Protein AF-A0A0F6TBP2-F1 (afdb_monomer_lite)

Foldseek 3Di:
DFAKKKKWAPPWWPLVQLVVLVVVVHDFDDDPQWTDDDFWTKGWDDSPDRTIIIIGRTDDLVCLVSVQSCFQRGNIFIDGPNATADHNPDPPDPRHNHDDSVSVSCVRPPDD

Organism: NCBI:txid161896

Structure (mmCIF, N/CA/C/O backbone):
data_AF-A0A0F6TBP2-F1
#
_entry.id   AF-A0A0F6TBP2-F1
#
loop_
_atom_site.group_PDB
_atom_site.id
_atom_site.type_symbol
_atom_site.label_atom_id
_atom_site.label_alt_id
_atom_site.label_comp_id
_atom_site.label_asym_id
_atom_site.label_entity_id
_atom_site.label_seq_id
_atom_site.pdbx_PDB_ins_code
_atom_site.Cartn_x
_atom_sit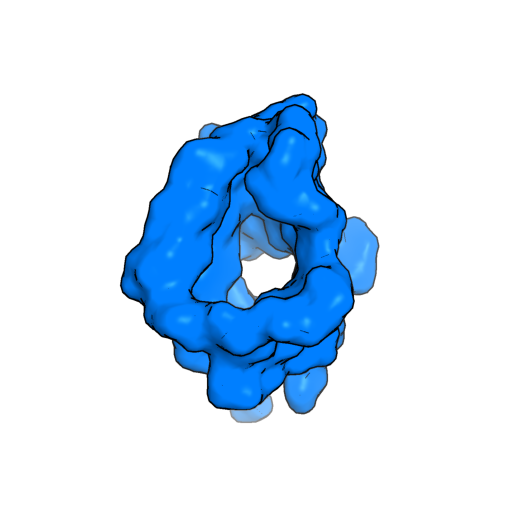e.Cartn_y
_atom_site.Cartn_z
_atom_site.occupancy
_atom_site.B_iso_or_equiv
_atom_site.auth_seq_id
_atom_site.auth_comp_id
_atom_site.auth_asym_id
_atom_site.auth_atom_id
_atom_site.pdbx_PDB_model_num
ATOM 1 N N . MET A 1 1 ? -10.108 5.043 12.846 1.00 69.19 1 MET A N 1
ATOM 2 C CA . MET A 1 1 ? -9.619 4.233 11.714 1.00 69.19 1 MET A CA 1
ATOM 3 C C . MET A 1 1 ? -8.996 5.210 10.738 1.00 69.19 1 MET A C 1
ATOM 5 O O . MET A 1 1 ? -9.615 6.254 10.552 1.00 69.19 1 MET A O 1
ATOM 9 N N . PRO A 1 2 ? -7.784 4.947 10.236 1.00 82.62 2 PRO A N 1
ATOM 10 C CA . PRO A 1 2 ? -7.113 5.843 9.297 1.00 82.62 2 PRO A CA 1
ATOM 11 C C . PRO A 1 2 ? -7.941 6.048 8.030 1.00 82.62 2 PRO A C 1
ATOM 13 O O . PRO A 1 2 ? -8.768 5.202 7.677 1.00 82.62 2 PRO A O 1
ATOM 16 N N . GLU A 1 3 ? -7.699 7.162 7.346 1.00 89.81 3 GLU A N 1
ATOM 17 C CA . GLU A 1 3 ? -8.203 7.371 5.989 1.00 89.81 3 GLU A CA 1
ATOM 18 C C . GLU A 1 3 ? -7.585 6.347 5.019 1.00 89.81 3 GLU A C 1
ATOM 20 O O . GLU A 1 3 ? -6.498 5.820 5.293 1.00 89.81 3 GLU A O 1
ATOM 25 N N . PRO A 1 4 ? -8.232 6.055 3.877 1.00 94.31 4 PRO A N 1
ATOM 26 C CA . PRO A 1 4 ? -7.697 5.106 2.910 1.00 94.31 4 PRO A CA 1
ATOM 27 C C . PRO A 1 4 ? -6.294 5.482 2.422 1.00 94.31 4 PRO A C 1
ATOM 29 O O . PRO A 1 4 ? -6.025 6.642 2.114 1.00 94.31 4 PRO A O 1
ATOM 32 N N . ALA A 1 5 ? -5.418 4.484 2.311 1.00 93.75 5 ALA A N 1
ATOM 33 C CA . ALA A 1 5 ? -4.084 4.646 1.738 1.00 93.75 5 ALA A CA 1
ATOM 34 C C . ALA A 1 5 ? -4.069 4.071 0.319 1.00 93.75 5 ALA A C 1
ATOM 36 O O . ALA A 1 5 ? -4.438 2.912 0.116 1.00 93.75 5 ALA A O 1
ATOM 37 N N . THR A 1 6 ? -3.653 4.867 -0.659 1.00 94.25 6 THR A N 1
ATOM 38 C CA . THR A 1 6 ? -3.594 4.462 -2.065 1.00 94.25 6 THR A CA 1
ATOM 39 C C . THR A 1 6 ? -2.154 4.223 -2.493 1.00 94.25 6 THR A C 1
ATOM 41 O O . THR A 1 6 ? -1.239 4.936 -2.099 1.00 94.25 6 THR A O 1
ATOM 44 N N . PHE A 1 7 ? -1.965 3.188 -3.296 1.00 92.75 7 PHE A N 1
ATOM 45 C CA . PHE A 1 7 ? -0.705 2.754 -3.858 1.00 92.75 7 PHE A CA 1
ATOM 46 C C . PHE A 1 7 ? -0.766 2.937 -5.364 1.00 92.75 7 PHE A C 1
ATOM 48 O O . PHE A 1 7 ? -1.672 2.407 -6.010 1.00 92.75 7 PHE A O 1
ATOM 55 N N . ILE A 1 8 ? 0.187 3.678 -5.913 1.00 89.12 8 ILE A N 1
ATOM 56 C CA . ILE A 1 8 ? 0.274 3.962 -7.348 1.00 89.12 8 ILE A CA 1
ATOM 57 C C . ILE A 1 8 ? 1.741 3.856 -7.736 1.00 89.12 8 ILE A C 1
ATOM 59 O O . ILE A 1 8 ? 2.600 4.327 -6.988 1.00 89.12 8 ILE A O 1
ATOM 63 N N . ALA A 1 9 ? 2.057 3.247 -8.873 1.00 87.31 9 ALA A N 1
ATOM 64 C CA . ALA A 1 9 ? 3.420 3.320 -9.371 1.00 87.31 9 ALA A CA 1
ATOM 65 C C . ALA A 1 9 ? 3.787 4.745 -9.776 1.00 87.31 9 ALA A C 1
ATOM 67 O O . ALA A 1 9 ? 2.970 5.500 -10.300 1.00 87.31 9 ALA A O 1
ATOM 68 N N . TRP A 1 10 ? 5.046 5.096 -9.537 1.00 76.44 10 TRP A N 1
ATOM 69 C CA . TRP A 1 10 ? 5.594 6.363 -10.006 1.00 76.44 10 TRP A CA 1
ATOM 70 C C . TRP A 1 10 ? 5.820 6.347 -11.523 1.00 76.44 10 TRP A C 1
ATOM 72 O O . TRP A 1 10 ? 5.284 7.175 -12.250 1.00 76.44 10 TRP A O 1
ATOM 82 N N . GLU A 1 11 ? 6.582 5.358 -11.993 1.00 80.69 11 GLU A N 1
ATOM 83 C CA . GLU A 1 11 ? 6.865 5.136 -13.417 1.00 80.69 11 GLU A CA 1
ATOM 84 C C . GLU A 1 11 ? 6.424 3.742 -13.859 1.00 80.69 11 GLU A C 1
ATOM 86 O O . GLU A 1 11 ? 5.717 3.592 -14.853 1.00 80.69 11 GLU A O 1
ATOM 91 N N . ARG A 1 12 ? 6.843 2.712 -13.115 1.00 83.06 12 ARG A N 1
ATOM 92 C CA . ARG A 1 12 ? 6.414 1.329 -13.319 1.00 83.06 12 ARG A CA 1
ATOM 93 C C . ARG A 1 12 ? 6.530 0.543 -12.023 1.00 83.06 12 ARG A C 1
ATOM 95 O O . ARG A 1 12 ? 7.579 0.582 -11.381 1.00 83.06 12 ARG A O 1
ATOM 102 N N . ALA A 1 13 ? 5.492 -0.210 -11.674 1.00 86.75 13 ALA A N 1
ATOM 103 C CA . ALA A 1 13 ? 5.576 -1.153 -10.569 1.00 86.75 13 ALA A CA 1
ATOM 104 C C . ALA A 1 13 ? 6.530 -2.320 -10.888 1.00 86.75 13 ALA A C 1
ATOM 106 O O . ALA A 1 13 ? 6.536 -2.867 -11.997 1.00 86.75 13 ALA A O 1
ATOM 107 N N . ASP A 1 14 ? 7.286 -2.770 -9.887 1.00 89.00 14 ASP A N 1
ATOM 108 C CA . ASP A 1 14 ? 7.886 -4.104 -9.909 1.00 89.00 14 ASP A CA 1
ATOM 109 C C . ASP A 1 14 ? 6.815 -5.122 -9.493 1.00 89.00 14 ASP A C 1
ATOM 111 O O . ASP A 1 14 ? 6.632 -5.442 -8.317 1.00 89.00 14 ASP A O 1
ATOM 115 N N . MET A 1 15 ? 6.049 -5.600 -10.477 1.00 88.75 15 MET A N 1
ATOM 116 C CA . MET A 1 15 ? 4.919 -6.503 -10.241 1.00 88.75 15 MET A CA 1
ATOM 117 C C . MET A 1 15 ? 5.328 -7.843 -9.623 1.00 88.75 15 MET A C 1
ATOM 119 O O . MET A 1 15 ? 4.544 -8.426 -8.869 1.00 88.75 15 MET A O 1
ATOM 123 N N . ASP A 1 16 ? 6.533 -8.337 -9.904 1.00 90.38 16 ASP A N 1
ATOM 124 C CA . ASP A 1 16 ? 7.014 -9.580 -9.305 1.00 90.38 16 ASP A CA 1
ATOM 125 C C . ASP A 1 16 ? 7.365 -9.362 -7.831 1.00 90.38 16 ASP A C 1
ATOM 127 O O . ASP A 1 16 ? 6.965 -10.166 -6.983 1.00 90.38 16 ASP A O 1
ATOM 131 N N . ALA A 1 17 ? 7.987 -8.228 -7.496 1.00 91.12 17 ALA A N 1
ATOM 132 C CA . ALA A 1 17 ? 8.202 -7.832 -6.110 1.00 91.12 17 ALA A CA 1
ATOM 133 C C . ALA A 1 17 ? 6.881 -7.580 -5.366 1.00 91.12 17 ALA A C 1
ATOM 135 O O . ALA A 1 17 ? 6.713 -8.071 -4.250 1.00 91.12 17 ALA A O 1
ATOM 136 N N . VAL A 1 18 ? 5.902 -6.900 -5.978 1.00 90.50 18 VAL A N 1
ATOM 137 C CA . VAL A 1 18 ? 4.565 -6.695 -5.385 1.00 90.50 18 VAL A CA 1
ATOM 138 C C . VAL A 1 18 ? 3.910 -8.035 -5.049 1.00 90.50 18 VAL A C 1
ATOM 140 O O . VAL A 1 18 ? 3.447 -8.240 -3.924 1.00 90.50 18 VAL A O 1
ATOM 143 N N . ARG A 1 19 ? 3.901 -8.983 -5.994 1.00 90.00 19 ARG A N 1
ATOM 144 C CA . ARG A 1 19 ? 3.330 -10.321 -5.778 1.00 90.00 19 ARG A CA 1
ATOM 145 C C . ARG A 1 19 ? 4.081 -11.085 -4.691 1.00 90.00 19 ARG A C 1
ATOM 147 O O . ARG A 1 19 ? 3.439 -11.740 -3.865 1.00 90.00 19 ARG A O 1
ATOM 154 N N . ALA A 1 20 ? 5.410 -10.996 -4.664 1.00 91.94 20 ALA A N 1
ATOM 155 C CA . ALA A 1 20 ? 6.235 -11.628 -3.641 1.00 91.94 20 ALA A CA 1
ATOM 156 C C . ALA A 1 20 ? 5.943 -11.051 -2.248 1.00 91.94 20 ALA A C 1
ATOM 158 O O . ALA A 1 20 ? 5.733 -11.811 -1.302 1.00 91.94 20 ALA A O 1
ATOM 159 N N . VAL A 1 21 ? 5.847 -9.723 -2.128 1.00 92.69 21 VAL A N 1
ATOM 160 C CA . VAL A 1 21 ? 5.496 -9.031 -0.883 1.00 92.69 21 VAL A CA 1
ATOM 161 C C . VAL A 1 21 ? 4.110 -9.449 -0.407 1.00 92.69 21 VAL A C 1
ATOM 163 O O . VAL A 1 21 ? 3.980 -9.857 0.747 1.00 92.69 21 VAL A O 1
ATOM 166 N N . LEU A 1 22 ? 3.089 -9.406 -1.269 1.00 91.44 22 LEU A N 1
ATOM 167 C CA . LEU A 1 22 ? 1.731 -9.821 -0.903 1.00 91.44 22 LEU A CA 1
ATOM 168 C C . LEU A 1 22 ? 1.706 -11.283 -0.439 1.00 91.44 22 LEU A C 1
ATOM 170 O O . LEU A 1 22 ? 1.178 -11.578 0.629 1.00 91.44 22 LEU A O 1
ATOM 174 N N . SER A 1 23 ? 2.361 -12.181 -1.178 1.00 89.88 23 SER A N 1
ATOM 175 C CA . SER A 1 23 ? 2.424 -13.607 -0.833 1.00 89.88 23 SER A CA 1
ATOM 176 C C . SER A 1 23 ? 3.143 -13.860 0.499 1.00 89.88 23 SER A C 1
ATOM 178 O O . SER A 1 23 ? 2.715 -14.701 1.286 1.00 89.88 23 SER A O 1
ATOM 180 N N . ALA A 1 24 ? 4.216 -13.115 0.783 1.00 91.12 24 ALA A N 1
ATOM 181 C CA . ALA A 1 24 ? 5.004 -13.260 2.006 1.00 91.12 24 ALA A CA 1
ATOM 182 C C . ALA A 1 24 ? 4.303 -12.718 3.261 1.00 91.12 24 ALA A C 1
ATOM 184 O O . ALA A 1 24 ? 4.640 -13.129 4.370 1.00 91.12 24 ALA A O 1
ATOM 185 N N . HIS A 1 25 ? 3.348 -11.796 3.114 1.00 87.00 25 HIS A N 1
ATOM 186 C CA . HIS A 1 25 ? 2.634 -11.221 4.257 1.00 87.00 25 HIS A CA 1
ATOM 187 C C . HIS A 1 25 ? 1.400 -12.032 4.662 1.00 87.00 25 HIS A C 1
ATOM 189 O O . HIS A 1 25 ? 0.807 -11.745 5.698 1.00 87.00 25 HIS A O 1
ATOM 195 N N . GLY A 1 26 ? 1.033 -13.077 3.924 1.00 82.62 26 GLY A N 1
ATOM 196 C CA . GLY A 1 26 ? 0.046 -14.060 4.362 1.00 82.62 26 GLY A CA 1
ATOM 197 C C . GLY A 1 26 ? -1.011 -14.370 3.309 1.00 82.62 26 GLY A C 1
ATOM 198 O O . GLY A 1 26 ? -1.060 -13.727 2.260 1.00 82.62 26 GLY A O 1
ATOM 199 N N . PRO A 1 27 ? -1.863 -15.373 3.577 1.00 88.88 27 PRO A N 1
ATOM 200 C CA . PRO A 1 27 ? -2.936 -15.722 2.666 1.00 88.88 27 PRO A CA 1
ATOM 201 C C . PRO A 1 27 ? -3.955 -14.581 2.619 1.00 88.88 27 PRO A C 1
ATOM 203 O O . PRO A 1 27 ? -4.496 -14.172 3.646 1.00 88.88 27 PRO A O 1
ATOM 206 N N . PHE A 1 28 ? -4.206 -14.081 1.414 1.00 91.62 28 PHE A N 1
ATOM 207 C CA . PHE A 1 28 ? -5.284 -13.143 1.140 1.00 91.62 28 PHE A CA 1
ATOM 208 C C . PHE A 1 28 ? -6.462 -13.889 0.528 1.00 91.62 28 PHE A C 1
ATOM 210 O O . PHE A 1 28 ? -6.298 -14.643 -0.433 1.00 91.62 28 PHE A O 1
ATOM 217 N N . GLU A 1 29 ? -7.658 -13.628 1.037 1.00 92.94 29 GLU A N 1
ATOM 218 C CA . GLU A 1 29 ? -8.886 -14.015 0.356 1.00 92.94 29 GLU A CA 1
ATOM 219 C C . GLU A 1 29 ? -9.165 -13.015 -0.769 1.00 92.94 29 GLU A C 1
ATOM 221 O O . GLU A 1 29 ? -9.121 -11.799 -0.567 1.00 9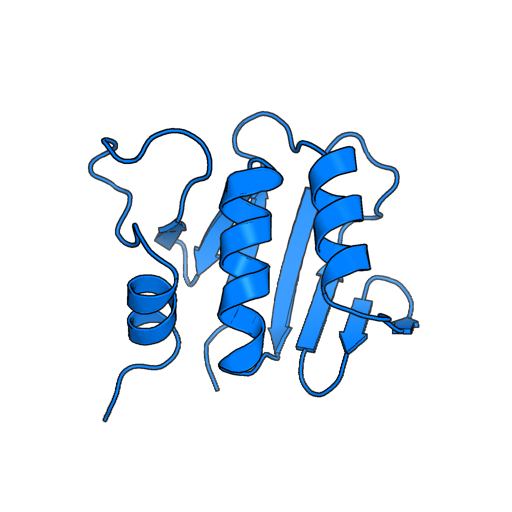2.94 29 GLU A O 1
ATOM 226 N N . 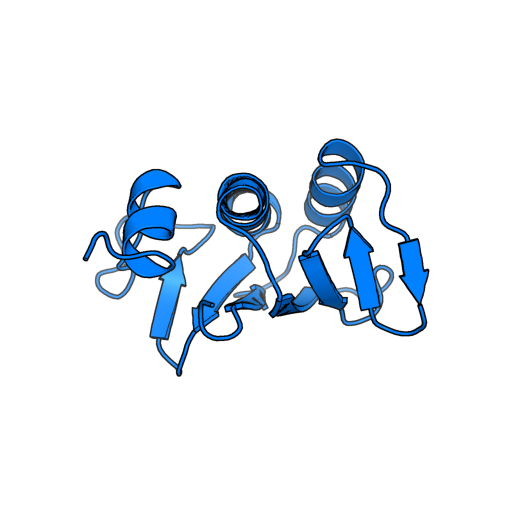ARG A 1 30 ? -9.437 -13.517 -1.979 1.00 89.81 30 ARG A N 1
ATOM 227 C CA . ARG A 1 30 ? -9.795 -12.680 -3.131 1.00 89.81 30 ARG A CA 1
ATOM 228 C C . ARG A 1 30 ? -11.309 -12.659 -3.298 1.00 89.81 30 ARG A C 1
ATOM 230 O O . ARG A 1 30 ? -11.923 -13.704 -3.487 1.00 89.81 30 ARG A O 1
ATOM 237 N N . SER A 1 31 ? -11.890 -11.463 -3.323 1.00 90.31 31 SER A N 1
ATOM 238 C CA . SER A 1 31 ? -13.297 -11.238 -3.665 1.00 90.31 31 SER A CA 1
ATOM 239 C C . SER A 1 31 ? -13.401 -10.115 -4.692 1.00 90.31 31 SER A C 1
ATOM 241 O O . SER A 1 31 ? -13.245 -8.936 -4.370 1.00 90.31 31 SER A O 1
ATOM 243 N N . GLY A 1 32 ? -13.598 -10.478 -5.962 1.00 89.75 32 GLY A N 1
ATOM 244 C CA . GLY A 1 32 ? -13.599 -9.519 -7.068 1.00 89.75 32 GLY A CA 1
ATOM 245 C C . GLY A 1 32 ? -12.270 -8.765 -7.171 1.00 89.75 32 GLY A C 1
ATOM 246 O O . GLY A 1 32 ? -11.228 -9.369 -7.438 1.00 89.75 32 GLY A O 1
ATOM 247 N N . VAL A 1 33 ? -12.311 -7.447 -6.960 1.00 90.31 33 VAL A N 1
ATOM 248 C CA . VAL A 1 33 ? -11.129 -6.565 -6.963 1.00 90.31 33 VAL A CA 1
ATOM 249 C C . VAL A 1 33 ? -10.422 -6.475 -5.607 1.00 90.31 33 VAL A C 1
ATOM 251 O O . VAL A 1 33 ? -9.336 -5.912 -5.528 1.00 90.31 33 VAL A O 1
ATOM 254 N N . TYR A 1 34 ? -10.991 -7.054 -4.549 1.00 92.56 34 TYR A N 1
ATOM 255 C CA . TYR A 1 34 ? -10.480 -6.921 -3.186 1.00 92.56 34 TYR A CA 1
ATOM 256 C C . TYR A 1 34 ? -9.615 -8.112 -2.767 1.00 92.56 34 TYR A C 1
ATOM 258 O O . TYR A 1 34 ? -9.997 -9.268 -2.959 1.00 92.56 34 TYR A O 1
ATOM 266 N N . LEU A 1 35 ? -8.472 -7.818 -2.149 1.00 93.31 35 LEU A N 1
ATOM 267 C CA . LEU A 1 35 ? -7.691 -8.716 -1.301 1.00 93.31 35 LEU A CA 1
ATOM 268 C C . LEU A 1 35 ? -8.049 -8.439 0.159 1.00 93.31 35 LEU A C 1
ATOM 270 O O . LEU A 1 35 ? -8.021 -7.289 0.598 1.00 93.31 35 LEU A O 1
ATOM 274 N N . GLN A 1 36 ? -8.380 -9.486 0.906 1.00 94.56 36 GLN A N 1
ATOM 275 C CA . GLN A 1 36 ? -8.807 -9.371 2.295 1.00 94.56 36 GLN A CA 1
ATOM 276 C C . GLN A 1 36 ? -7.974 -10.265 3.205 1.00 94.56 36 GLN A C 1
ATOM 278 O O . GLN A 1 36 ? -7.664 -11.405 2.859 1.00 94.56 36 GLN A O 1
ATOM 283 N N . ARG A 1 37 ? -7.605 -9.737 4.373 1.00 93.81 37 ARG A N 1
ATOM 284 C CA . ARG A 1 37 ? -6.920 -10.481 5.437 1.00 93.81 37 ARG A CA 1
ATOM 285 C C . ARG A 1 37 ? -7.163 -9.785 6.769 1.00 93.81 37 ARG A C 1
ATOM 287 O O . ARG A 1 37 ? -6.735 -8.649 6.940 1.00 93.81 37 ARG A O 1
ATOM 294 N N . ASN A 1 38 ? -7.766 -10.471 7.737 1.00 92.50 38 ASN A N 1
ATOM 295 C CA . ASN A 1 38 ? -8.155 -9.864 9.015 1.00 92.50 38 ASN A CA 1
ATOM 296 C C . ASN A 1 38 ? -8.993 -8.588 8.770 1.00 92.50 38 ASN A C 1
ATOM 298 O O . ASN A 1 38 ? -10.057 -8.642 8.154 1.00 92.50 38 ASN A O 1
ATOM 302 N N . GLU A 1 39 ? -8.503 -7.434 9.221 1.00 91.75 39 GLU A N 1
ATOM 303 C CA . GLU A 1 39 ? -9.143 -6.135 9.015 1.00 91.75 39 GLU A CA 1
ATOM 304 C C . GLU A 1 39 ? -8.740 -5.474 7.688 1.00 91.75 39 GLU A C 1
ATOM 306 O O . GLU A 1 39 ? -9.472 -4.608 7.202 1.00 91.75 39 GLU A O 1
ATOM 311 N N . LEU A 1 40 ? -7.643 -5.914 7.062 1.00 95.19 40 LEU A N 1
ATOM 312 C CA . LEU A 1 40 ? -7.150 -5.366 5.803 1.00 95.19 40 LEU A CA 1
ATOM 313 C C . LEU A 1 40 ? -8.132 -5.649 4.664 1.00 95.19 40 LEU A C 1
ATOM 315 O O . LEU A 1 40 ? -8.447 -6.804 4.369 1.00 95.19 40 LEU A O 1
ATOM 319 N N . VAL A 1 41 ? -8.573 -4.581 4.003 1.00 96.12 41 VAL A N 1
ATOM 320 C CA . VAL A 1 41 ? -9.347 -4.602 2.758 1.00 96.12 41 VAL A CA 1
ATOM 321 C C . VAL A 1 41 ? -8.602 -3.756 1.736 1.00 96.12 41 VAL A C 1
ATOM 323 O O . VAL A 1 41 ? -8.643 -2.527 1.787 1.00 96.12 41 VAL A O 1
ATOM 326 N N . LEU A 1 42 ? -7.914 -4.429 0.819 1.00 94.81 42 LEU A N 1
ATOM 327 C CA . LEU A 1 42 ? -7.096 -3.821 -0.222 1.00 94.81 42 LEU A CA 1
ATOM 328 C C . LEU A 1 42 ? -7.766 -4.031 -1.582 1.00 94.81 42 LEU A C 1
ATOM 330 O O . LEU A 1 42 ? -7.777 -5.137 -2.116 1.00 94.81 42 LEU A O 1
ATOM 334 N N . GLU A 1 43 ? -8.332 -2.974 -2.149 1.00 94.81 43 GLU A N 1
ATOM 335 C CA . GLU A 1 43 ? -8.717 -2.960 -3.559 1.00 94.81 43 GLU A CA 1
ATOM 336 C C . GLU A 1 43 ? -7.458 -2.968 -4.420 1.00 94.81 43 GLU A C 1
ATOM 338 O O . GLU A 1 43 ? -6.540 -2.200 -4.152 1.00 94.81 43 GLU A O 1
ATOM 343 N N . THR A 1 44 ? -7.401 -3.805 -5.454 1.00 90.44 44 THR A N 1
ATOM 344 C CA . THR A 1 44 ? -6.309 -3.768 -6.429 1.00 90.44 44 THR A CA 1
ATOM 345 C C . THR A 1 44 ? -6.847 -3.838 -7.850 1.00 90.44 44 THR A C 1
ATOM 347 O O . THR A 1 44 ? -7.654 -4.713 -8.194 1.00 90.44 44 THR A O 1
ATOM 350 N N . SER A 1 45 ? -6.296 -2.984 -8.712 1.00 79.31 45 SER A N 1
ATOM 351 C CA . SER A 1 45 ? -6.233 -3.256 -10.147 1.00 79.31 45 SER A CA 1
ATOM 352 C C . SER A 1 45 ? -5.546 -4.616 -10.348 1.00 79.31 45 SER A C 1
ATOM 354 O O . SER A 1 45 ? -4.738 -5.066 -9.531 1.00 79.31 45 SER A O 1
ATOM 356 N N . TRP A 1 46 ? -6.001 -5.385 -11.326 1.00 69.00 46 TRP A N 1
ATOM 357 C CA . TRP A 1 46 ? -5.746 -6.823 -11.371 1.00 69.00 46 TRP A CA 1
ATOM 358 C C . TRP A 1 46 ? -4.236 -7.154 -11.397 1.00 69.00 46 TRP A C 1
ATOM 360 O O . TRP A 1 46 ? -3.502 -6.582 -12.195 1.00 69.00 46 TRP A O 1
ATOM 370 N N . LEU A 1 47 ? -3.765 -8.114 -10.584 1.00 63.81 47 LEU A N 1
ATOM 371 C CA . LEU A 1 47 ? -2.337 -8.456 -10.403 1.00 63.81 47 LEU A CA 1
ATOM 372 C C . LEU A 1 47 ? -1.624 -8.986 -11.670 1.00 63.81 47 LEU A C 1
ATOM 374 O O . LEU A 1 47 ? -0.479 -9.420 -11.573 1.00 63.81 47 LEU A O 1
ATOM 378 N N . GLY A 1 48 ? -2.275 -8.995 -12.836 1.00 60.12 48 GLY A N 1
ATOM 379 C CA . GLY A 1 48 ? -1.730 -9.406 -14.136 1.00 60.12 48 GLY A CA 1
ATOM 380 C C . GLY A 1 48 ? -1.404 -8.257 -15.101 1.00 60.12 48 GLY A C 1
ATOM 381 O O . GLY A 1 48 ? -0.981 -8.544 -16.216 1.00 60.12 48 GLY A O 1
ATOM 382 N N . GLY A 1 49 ? -1.635 -6.998 -14.709 1.00 68.94 49 GLY A N 1
ATOM 383 C CA . GLY A 1 49 ? -1.302 -5.817 -15.513 1.00 68.94 49 GLY A CA 1
ATOM 384 C C . GLY A 1 49 ? 0.184 -5.446 -15.474 1.00 68.94 49 GLY A C 1
ATOM 385 O O . GLY A 1 49 ? 0.948 -5.985 -14.675 1.00 68.94 49 GLY A O 1
ATOM 386 N N . GLU A 1 50 ? 0.580 -4.513 -16.343 1.00 67.62 50 GLU A N 1
ATOM 387 C CA . GLU A 1 50 ? 1.936 -3.936 -16.368 1.00 67.62 50 GLU A CA 1
ATOM 388 C C . GLU A 1 50 ? 2.186 -2.957 -15.214 1.00 67.62 50 GLU A C 1
ATOM 390 O O . GLU A 1 50 ? 3.335 -2.596 -14.962 1.00 67.62 50 GLU A O 1
ATOM 395 N N . ASP A 1 51 ? 1.122 -2.551 -14.512 1.00 73.88 51 ASP A N 1
ATOM 396 C CA . ASP A 1 51 ? 1.196 -1.582 -13.433 1.00 73.88 51 ASP A CA 1
ATOM 397 C C . ASP A 1 51 ? 0.275 -1.919 -12.248 1.00 73.88 51 ASP A C 1
ATOM 399 O O . ASP A 1 51 ? -0.747 -2.597 -12.411 1.00 73.88 51 ASP A O 1
ATOM 403 N N . PHE A 1 52 ? 0.645 -1.444 -11.055 1.00 85.19 52 PHE A N 1
ATOM 404 C CA . PHE A 1 52 ? -0.098 -1.650 -9.814 1.00 85.19 52 PHE A CA 1
ATOM 405 C C . PHE A 1 52 ? -0.762 -0.359 -9.338 1.00 85.19 52 PHE A C 1
ATOM 407 O O . PHE A 1 52 ? -0.109 0.604 -8.941 1.00 85.19 52 PHE A O 1
ATOM 414 N N . TYR A 1 53 ? -2.085 -0.414 -9.266 1.00 88.12 53 TYR A N 1
ATOM 415 C CA . TYR A 1 53 ? -2.911 0.494 -8.482 1.00 88.12 53 TYR A CA 1
ATOM 416 C C . TYR A 1 53 ? -3.647 -0.285 -7.391 1.00 88.12 53 TYR A C 1
ATOM 418 O O . TYR A 1 53 ? -4.235 -1.337 -7.682 1.00 88.12 53 TYR A O 1
ATOM 426 N N . GLY A 1 54 ? -3.689 0.244 -6.170 1.00 92.50 54 GLY A N 1
ATOM 427 C CA . GLY A 1 54 ? -4.549 -0.299 -5.125 1.00 92.50 54 GLY A CA 1
ATOM 428 C C . GLY A 1 54 ? -4.886 0.687 -4.017 1.00 92.50 54 GLY A C 1
ATOM 429 O O . GLY A 1 54 ? -4.137 1.617 -3.766 1.00 92.50 54 GLY A O 1
ATOM 430 N N . THR A 1 55 ? -5.998 0.466 -3.325 1.00 95.38 55 THR A N 1
ATOM 431 C CA . THR A 1 55 ? -6.446 1.306 -2.209 1.00 95.38 55 THR A CA 1
ATOM 432 C C . THR A 1 55 ? -6.775 0.430 -1.008 1.00 95.38 55 THR A C 1
ATOM 434 O O . THR A 1 55 ? -7.642 -0.444 -1.070 1.00 95.38 55 THR A O 1
ATOM 437 N N . ALA A 1 56 ? -6.074 0.649 0.102 1.00 95.69 56 ALA A N 1
ATOM 438 C CA . ALA A 1 56 ? -6.392 0.047 1.386 1.00 95.69 56 ALA A CA 1
ATOM 439 C C . ALA A 1 56 ? -7.522 0.845 2.048 1.00 95.69 56 ALA A C 1
ATOM 441 O O . ALA A 1 56 ? -7.285 1.868 2.686 1.00 95.69 56 ALA A O 1
ATOM 442 N N . TRP A 1 57 ? -8.758 0.372 1.886 1.00 95.62 57 TRP A N 1
ATOM 443 C CA . TRP A 1 57 ? -9.971 0.996 2.432 1.00 95.62 57 TRP A CA 1
ATOM 444 C C . TRP A 1 57 ? -10.117 0.809 3.938 1.00 95.62 57 TRP A C 1
ATOM 446 O O . TRP A 1 57 ? -10.746 1.614 4.622 1.00 95.62 57 TRP A O 1
ATOM 456 N N . ARG A 1 58 ? -9.561 -0.287 4.449 1.00 95.19 58 ARG A N 1
ATOM 457 C CA . ARG A 1 58 ? -9.534 -0.618 5.869 1.00 95.19 58 ARG A CA 1
ATOM 458 C C . ARG A 1 58 ? -8.243 -1.351 6.169 1.00 95.19 58 ARG A C 1
ATOM 460 O O . ARG A 1 58 ? -7.839 -2.192 5.372 1.00 95.19 58 ARG A O 1
ATOM 467 N N . PHE A 1 59 ? -7.616 -1.019 7.287 1.00 94.44 59 PHE A N 1
ATOM 468 C CA . PHE A 1 59 ? -6.387 -1.643 7.760 1.00 94.44 59 PHE A CA 1
ATOM 469 C C . PHE A 1 59 ? -6.168 -1.342 9.246 1.00 94.44 59 PHE A C 1
ATOM 471 O O . PHE A 1 59 ? -6.777 -0.418 9.802 1.00 94.44 59 PHE A O 1
ATOM 478 N N . GLY A 1 60 ? -5.326 -2.160 9.873 1.00 92.50 60 GLY A N 1
ATOM 479 C CA . GLY A 1 60 ? -4.814 -2.023 11.231 1.00 92.50 60 GLY A CA 1
ATOM 480 C C . GLY A 1 60 ? -3.342 -1.594 11.249 1.00 92.50 60 GLY A C 1
ATOM 481 O O . GLY A 1 60 ? -2.662 -1.571 10.222 1.00 92.50 60 GLY A O 1
ATOM 482 N N . ALA A 1 61 ? -2.819 -1.290 12.441 1.00 90.62 61 ALA A N 1
ATOM 483 C CA . ALA A 1 61 ? -1.420 -0.885 12.590 1.00 90.62 61 ALA A CA 1
ATOM 484 C C . ALA A 1 61 ? -0.432 -1.989 12.148 1.00 90.62 61 ALA A C 1
ATOM 486 O O . ALA A 1 61 ? 0.631 -1.703 11.597 1.00 90.62 61 ALA A O 1
ATOM 487 N N . ASP A 1 62 ? -0.822 -3.256 12.306 1.00 91.44 62 ASP A N 1
ATOM 488 C CA . ASP A 1 62 ? -0.032 -4.423 11.893 1.00 91.44 62 ASP A CA 1
ATOM 489 C C . ASP A 1 62 ? 0.098 -4.565 10.362 1.00 91.44 62 ASP A C 1
ATOM 491 O O . ASP A 1 62 ? 0.932 -5.332 9.874 1.00 91.44 62 ASP A O 1
ATOM 495 N N . ASP A 1 63 ? -0.691 -3.815 9.584 1.00 92.81 63 ASP A N 1
ATOM 496 C CA . ASP A 1 63 ? -0.615 -3.795 8.120 1.00 92.81 63 ASP A CA 1
ATOM 497 C C . ASP A 1 63 ? 0.431 -2.791 7.596 1.00 92.81 63 ASP A C 1
ATOM 499 O O . ASP A 1 63 ? 0.868 -2.886 6.448 1.00 92.81 63 ASP A O 1
ATOM 503 N N . ILE A 1 64 ? 0.908 -1.862 8.429 1.00 91.12 64 ILE A N 1
ATOM 504 C CA . ILE A 1 64 ? 1.869 -0.823 8.020 1.00 91.12 64 ILE A CA 1
ATOM 505 C C . ILE A 1 64 ? 3.193 -1.402 7.489 1.00 91.12 64 ILE A C 1
ATOM 507 O O . ILE A 1 64 ? 3.681 -0.914 6.464 1.00 91.12 64 ILE A O 1
ATOM 511 N N . PRO A 1 65 ? 3.783 -2.461 8.085 1.00 90.44 65 PRO A N 1
ATOM 512 C CA . PRO A 1 65 ? 4.973 -3.097 7.520 1.00 90.44 65 PRO A CA 1
ATOM 513 C C . PRO A 1 65 ? 4.766 -3.639 6.099 1.00 90.44 65 PRO A C 1
ATOM 515 O O . PRO A 1 65 ? 5.705 -3.618 5.300 1.00 90.44 65 PRO A O 1
ATOM 518 N N . LEU A 1 66 ? 3.556 -4.107 5.766 1.00 92.44 66 LEU A N 1
ATOM 519 C CA . LEU A 1 66 ? 3.212 -4.518 4.402 1.00 92.44 66 LEU A CA 1
ATOM 520 C C . LEU A 1 66 ? 3.218 -3.303 3.470 1.00 92.44 66 LEU A C 1
ATOM 522 O O . LEU A 1 66 ? 3.827 -3.365 2.406 1.00 92.44 66 LEU A O 1
ATOM 526 N N . PHE A 1 67 ? 2.596 -2.196 3.876 1.00 92.69 67 PHE A N 1
ATOM 527 C CA . PHE A 1 67 ? 2.499 -0.982 3.058 1.00 92.69 67 PHE A CA 1
ATOM 528 C C . PHE A 1 67 ? 3.876 -0.408 2.746 1.00 92.69 67 PHE A C 1
ATOM 530 O O . PHE A 1 67 ? 4.189 -0.115 1.594 1.00 92.69 67 PHE A O 1
ATOM 537 N N . PHE A 1 68 ? 4.735 -0.339 3.762 1.00 89.25 68 PHE A N 1
ATOM 538 C CA . PHE A 1 68 ? 6.104 0.130 3.601 1.00 89.25 68 PHE A CA 1
ATOM 539 C C . PHE A 1 68 ? 6.908 -0.756 2.638 1.00 89.25 68 PHE A C 1
ATOM 541 O O . PHE A 1 68 ? 7.644 -0.249 1.793 1.00 89.25 68 PHE A O 1
ATOM 548 N N . LYS A 1 69 ? 6.755 -2.085 2.708 1.00 90.56 69 LYS A N 1
ATOM 549 C CA . LYS A 1 69 ? 7.431 -3.002 1.776 1.00 90.56 69 LYS A CA 1
ATOM 550 C C . LYS A 1 69 ? 6.860 -2.935 0.364 1.00 90.56 69 LYS A C 1
ATOM 552 O O . LYS A 1 69 ? 7.640 -3.016 -0.578 1.00 90.56 69 LYS A O 1
ATOM 557 N N . LEU A 1 70 ? 5.545 -2.767 0.211 1.00 90.81 70 LEU A N 1
ATOM 558 C CA . LEU A 1 70 ? 4.908 -2.547 -1.090 1.00 90.81 70 LEU A CA 1
ATOM 559 C C . LEU A 1 70 ? 5.469 -1.296 -1.764 1.00 90.81 70 LEU A C 1
ATOM 561 O O . LEU A 1 70 ? 5.851 -1.367 -2.926 1.00 90.81 70 LEU A O 1
ATOM 565 N N . ALA A 1 71 ? 5.606 -0.196 -1.023 1.00 89.38 71 ALA A N 1
ATOM 566 C CA . ALA A 1 71 ? 6.273 0.996 -1.525 1.00 89.38 71 ALA A CA 1
ATOM 567 C C . ALA A 1 71 ? 7.724 0.694 -1.909 1.00 89.38 71 ALA A C 1
ATOM 569 O O . ALA A 1 71 ? 8.079 0.731 -3.080 1.00 89.38 71 ALA A O 1
ATOM 570 N N . ARG A 1 72 ? 8.552 0.284 -0.944 1.00 85.44 72 ARG A N 1
ATOM 571 C CA . ARG A 1 72 ? 10.003 0.126 -1.135 1.00 85.44 72 ARG A CA 1
ATOM 572 C C . ARG A 1 72 ? 10.412 -0.917 -2.173 1.00 85.44 72 ARG A C 1
ATOM 574 O O . ARG A 1 72 ? 11.413 -0.709 -2.846 1.00 85.44 72 ARG A O 1
ATOM 581 N N . GLN A 1 73 ? 9.713 -2.046 -2.253 1.00 87.44 73 GLN A N 1
ATOM 582 C CA . GLN A 1 73 ? 10.079 -3.151 -3.148 1.00 87.44 73 GLN A CA 1
ATOM 583 C C . GLN A 1 73 ? 9.253 -3.148 -4.429 1.00 87.44 73 GLN A C 1
ATOM 585 O O . GLN A 1 73 ? 9.766 -3.513 -5.475 1.00 87.44 73 GLN A O 1
ATOM 590 N N . GLY A 1 74 ? 7.988 -2.735 -4.350 1.00 85.00 74 GLY A N 1
ATOM 591 C CA . GLY A 1 74 ? 7.092 -2.700 -5.500 1.00 85.00 74 GLY A CA 1
ATOM 592 C C . GLY A 1 74 ? 7.247 -1.460 -6.374 1.00 85.00 74 GLY A C 1
ATOM 593 O O . GLY A 1 74 ? 6.605 -1.392 -7.417 1.00 85.00 74 GLY A O 1
ATOM 594 N N . GLY A 1 75 ? 8.059 -0.478 -5.975 1.00 86.81 75 GLY A N 1
ATOM 595 C CA . GLY A 1 75 ? 8.206 0.754 -6.748 1.00 86.81 75 GLY A CA 1
ATOM 596 C C . GLY A 1 75 ? 7.007 1.697 -6.621 1.00 86.81 75 GLY A C 1
ATOM 597 O O . GLY A 1 75 ? 6.709 2.442 -7.554 1.00 86.81 75 GLY A O 1
ATOM 598 N N . LEU A 1 76 ? 6.281 1.628 -5.501 1.00 88.81 76 LEU A N 1
ATOM 599 C CA . LEU A 1 76 ? 4.994 2.301 -5.330 1.00 88.81 76 LEU A CA 1
ATOM 600 C C . LEU A 1 76 ? 5.124 3.562 -4.473 1.00 88.81 76 LEU A C 1
ATOM 602 O O . LEU A 1 76 ? 5.858 3.595 -3.483 1.00 88.81 76 LEU A O 1
ATOM 606 N N . LEU A 1 77 ? 4.356 4.583 -4.832 1.00 90.00 77 LEU A N 1
ATOM 607 C CA . LEU A 1 77 ? 4.018 5.680 -3.941 1.00 90.00 77 LEU A CA 1
ATOM 608 C C . LEU A 1 77 ? 2.915 5.241 -2.987 1.00 90.00 77 LEU A C 1
ATOM 610 O O . LEU A 1 77 ? 2.004 4.525 -3.396 1.00 90.00 77 LEU A O 1
ATOM 614 N N . ILE A 1 78 ? 2.957 5.736 -1.753 1.00 91.50 78 ILE A N 1
ATOM 615 C CA . ILE A 1 78 ? 1.811 5.691 -0.838 1.00 91.50 78 ILE A CA 1
ATOM 616 C C . ILE A 1 78 ? 1.224 7.091 -0.759 1.00 91.50 78 ILE A C 1
ATOM 618 O O . ILE A 1 78 ? 1.942 8.026 -0.404 1.00 91.50 78 ILE A O 1
ATOM 622 N N . THR A 1 79 ? -0.065 7.235 -1.041 1.00 90.56 79 THR A N 1
ATOM 623 C CA . THR A 1 79 ? -0.784 8.505 -0.959 1.00 90.56 79 THR A CA 1
ATOM 624 C C . THR A 1 79 ? -1.990 8.424 -0.029 1.00 90.56 79 THR A C 1
ATOM 626 O O . THR A 1 79 ? -2.600 7.366 0.134 1.00 90.56 79 THR A O 1
ATOM 629 N N . GLN A 1 80 ? -2.328 9.547 0.600 1.00 89.38 80 GLN A N 1
ATOM 630 C CA . GLN A 1 80 ? -3.518 9.727 1.436 1.00 89.38 80 GLN A CA 1
ATOM 631 C C . GLN A 1 80 ? -3.937 11.197 1.358 1.00 89.38 80 GLN A C 1
ATOM 633 O O . GLN A 1 80 ? -3.084 12.068 1.513 1.00 89.38 80 GLN A O 1
ATOM 638 N N . ASP A 1 81 ? -5.218 11.471 1.091 1.00 83.62 81 ASP A N 1
ATOM 639 C CA . ASP A 1 81 ? -5.759 12.841 0.981 1.00 83.62 81 ASP A CA 1
ATOM 640 C C . ASP A 1 81 ? -4.881 13.765 0.109 1.00 83.62 81 ASP A C 1
ATOM 642 O O . ASP A 1 81 ? -4.401 14.808 0.546 1.00 83.62 81 ASP A O 1
ATOM 646 N N . GLU A 1 82 ? -4.563 13.303 -1.108 1.00 76.62 82 GLU A N 1
ATOM 647 C CA . GLU A 1 82 ? -3.710 13.999 -2.094 1.00 76.62 82 GLU A CA 1
ATOM 648 C C .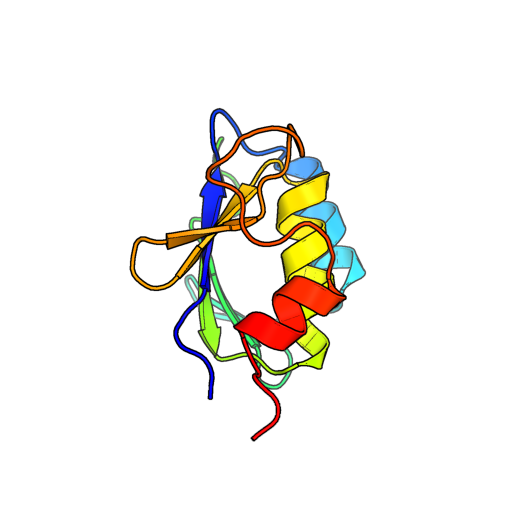 GLU A 1 82 ? -2.247 14.241 -1.663 1.00 76.62 82 GLU A C 1
ATOM 650 O O . GLU A 1 82 ? -1.449 14.775 -2.435 1.00 76.62 82 GLU A O 1
ATOM 655 N N . ARG A 1 83 ? -1.845 13.798 -0.467 1.00 81.81 83 ARG A N 1
ATOM 656 C CA . ARG A 1 83 ? -0.462 13.867 0.018 1.00 81.81 83 ARG A CA 1
ATOM 657 C C . ARG A 1 83 ? 0.285 12.594 -0.319 1.00 81.81 83 ARG A C 1
ATOM 659 O O . ARG A 1 83 ? -0.254 11.495 -0.196 1.00 81.81 83 ARG A O 1
ATOM 666 N N . ILE A 1 84 ? 1.560 12.737 -0.665 1.00 81.31 84 ILE A N 1
ATOM 667 C CA . ILE A 1 84 ? 2.457 11.596 -0.816 1.00 81.31 84 ILE A CA 1
ATOM 668 C C . ILE A 1 84 ? 3.151 11.349 0.523 1.00 81.31 84 ILE A C 1
ATOM 670 O O . ILE A 1 84 ? 3.835 12.215 1.069 1.00 81.31 84 ILE A O 1
ATOM 674 N N . LEU A 1 85 ? 2.932 10.159 1.070 1.00 80.94 85 LEU A N 1
ATOM 675 C CA . LEU A 1 85 ? 3.480 9.743 2.351 1.00 80.94 85 LEU A CA 1
ATOM 676 C C . LEU A 1 85 ? 4.882 9.168 2.147 1.00 80.94 85 LEU A C 1
ATOM 678 O O . LEU A 1 85 ? 5.840 9.663 2.731 1.00 80.94 85 LEU A O 1
ATOM 682 N N . ASN A 1 86 ? 5.030 8.168 1.275 1.00 76.25 86 ASN A N 1
ATOM 683 C CA . ASN A 1 86 ? 6.284 7.436 1.076 1.00 76.25 86 ASN A CA 1
ATOM 684 C C . ASN A 1 86 ? 6.556 7.170 -0.414 1.00 76.25 86 ASN A C 1
ATOM 686 O O . ASN A 1 86 ? 5.613 6.959 -1.178 1.00 76.25 86 ASN A O 1
ATOM 690 N N . CYS A 1 87 ? 7.837 7.140 -0.798 1.00 66.62 87 CYS A N 1
ATOM 691 C CA 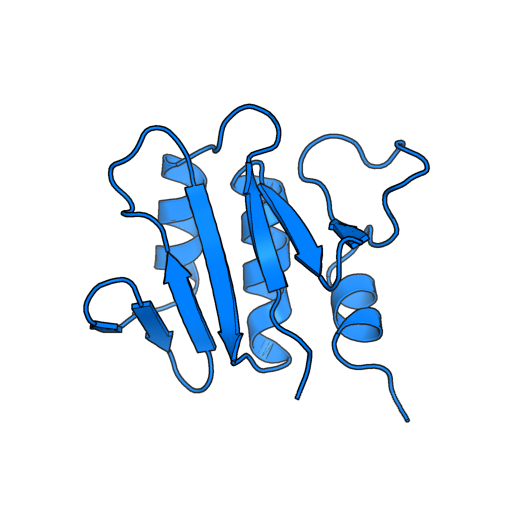. CYS A 1 87 ? 8.290 6.784 -2.143 1.00 66.62 87 CYS A CA 1
ATOM 692 C C . CYS A 1 87 ? 9.342 5.662 -2.116 1.00 66.62 87 CYS A C 1
ATOM 694 O O . CYS A 1 87 ? 10.203 5.572 -1.232 1.00 66.62 87 CYS A O 1
ATOM 696 N N . ALA A 1 88 ? 9.278 4.817 -3.141 1.00 63.81 88 ALA A N 1
ATOM 697 C CA . ALA A 1 88 ? 10.139 3.667 -3.349 1.00 63.81 88 ALA A CA 1
ATOM 698 C C . ALA A 1 88 ? 11.586 4.000 -3.734 1.00 63.81 88 ALA A C 1
ATOM 700 O O . ALA A 1 88 ? 12.481 3.209 -3.433 1.00 63.81 88 ALA A O 1
ATOM 701 N N . PHE A 1 89 ? 11.836 5.137 -4.389 1.00 58.53 89 PHE A N 1
ATOM 702 C CA . PHE A 1 89 ? 13.071 5.285 -5.163 1.00 58.53 89 PHE A CA 1
ATOM 703 C C . PHE A 1 89 ? 14.099 6.243 -4.569 1.00 58.53 89 PHE A C 1
ATOM 705 O O . PHE A 1 89 ? 15.265 5.863 -4.544 1.00 58.53 89 PHE A O 1
ATOM 712 N N . GLU A 1 90 ? 13.726 7.383 -3.981 1.00 58.28 90 GLU A N 1
ATOM 713 C CA . GLU A 1 90 ? 14.738 8.343 -3.509 1.00 58.28 90 GLU A CA 1
ATOM 714 C C . GLU A 1 90 ? 14.323 9.027 -2.195 1.00 58.28 90 GLU A C 1
ATOM 716 O O . GLU A 1 90 ? 13.286 9.674 -2.151 1.00 58.28 90 GLU A O 1
ATOM 721 N N . PRO A 1 91 ? 15.089 8.881 -1.095 1.00 54.97 91 PRO A N 1
ATOM 722 C CA . PRO A 1 91 ? 14.776 9.491 0.205 1.00 54.97 91 PRO A CA 1
ATOM 723 C C . PRO A 1 91 ? 15.043 11.009 0.279 1.00 54.97 91 PRO A C 1
ATOM 725 O O . PRO A 1 91 ? 14.711 11.625 1.302 1.00 54.97 91 PRO A O 1
ATOM 728 N N . ASP A 1 92 ? 15.633 11.579 -0.778 1.00 58.50 92 ASP A N 1
ATOM 729 C CA . ASP A 1 92 ? 16.158 12.950 -0.829 1.00 58.50 92 ASP A CA 1
ATOM 730 C C . ASP A 1 92 ? 15.212 13.955 -1.513 1.00 58.50 92 ASP A C 1
ATOM 732 O O . ASP A 1 92 ? 15.504 15.148 -1.552 1.00 58.50 92 ASP A O 1
ATOM 736 N N . GLU A 1 93 ? 14.052 13.507 -1.994 1.00 65.75 93 GLU A N 1
ATOM 737 C CA . GLU A 1 93 ? 13.010 14.392 -2.521 1.00 65.75 93 GLU A CA 1
ATOM 738 C C . GLU A 1 93 ? 12.293 15.137 -1.378 1.00 65.75 93 GLU A C 1
ATOM 740 O O . GLU A 1 93 ? 11.771 14.528 -0.436 1.00 65.75 93 GLU A O 1
ATOM 745 N N . GLU A 1 94 ? 12.245 16.473 -1.454 1.00 66.38 94 GLU A N 1
ATOM 746 C CA . GLU A 1 94 ? 11.735 17.348 -0.380 1.00 66.38 94 GLU A CA 1
ATOM 747 C C . GLU A 1 94 ? 10.253 17.118 -0.039 1.00 66.38 94 GLU A C 1
ATOM 749 O O . GLU A 1 94 ? 9.808 17.426 1.067 1.00 66.38 94 GLU A O 1
ATOM 754 N N . TRP A 1 95 ? 9.482 16.561 -0.972 1.00 66.31 95 TRP A N 1
ATOM 755 C CA . TRP A 1 95 ? 8.049 16.306 -0.818 1.00 66.31 95 TRP A CA 1
ATOM 756 C C . TRP A 1 95 ? 7.726 14.954 -0.159 1.00 66.31 95 TRP A C 1
ATOM 758 O O . TRP A 1 95 ? 6.556 14.675 0.105 1.00 66.31 95 TRP A O 1
ATOM 768 N N . ILE A 1 96 ? 8.730 14.123 0.157 1.00 67.69 96 ILE A N 1
ATOM 769 C CA . ILE A 1 96 ? 8.533 12.866 0.894 1.00 67.69 96 ILE A CA 1
ATOM 770 C C . ILE A 1 96 ? 8.555 13.135 2.397 1.00 67.69 96 ILE A C 1
ATOM 772 O O . ILE A 1 96 ? 9.559 13.553 2.977 1.00 67.69 96 ILE A O 1
ATOM 776 N N . THR A 1 97 ? 7.440 12.822 3.051 1.00 68.44 97 THR A N 1
ATOM 777 C CA . THR A 1 97 ? 7.234 13.109 4.476 1.00 68.44 97 THR A CA 1
ATOM 778 C C . THR A 1 97 ? 7.521 11.913 5.388 1.00 68.44 97 THR A C 1
ATOM 780 O O . THR A 1 97 ? 7.827 12.104 6.564 1.00 68.44 97 THR A O 1
ATOM 783 N N . VAL A 1 98 ? 7.501 10.68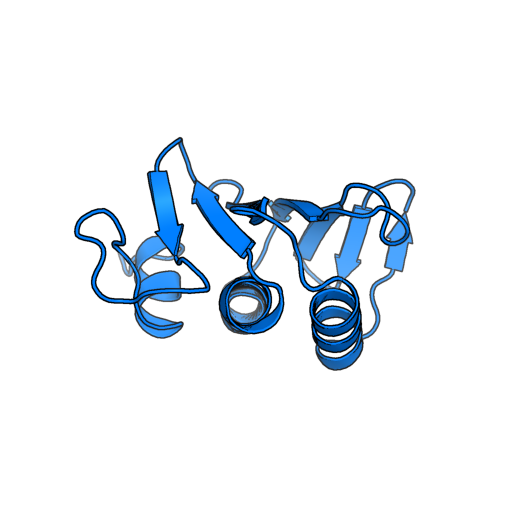6 4.854 1.00 73.56 98 VAL A N 1
ATOM 784 C CA . VAL A 1 98 ? 7.709 9.439 5.602 1.00 73.56 98 VAL A CA 1
ATOM 785 C C . VAL A 1 98 ? 8.879 8.644 5.026 1.00 73.56 98 VAL A C 1
ATOM 787 O O . VAL A 1 98 ? 8.834 8.193 3.883 1.00 73.56 98 VAL A O 1
ATOM 790 N N . ARG A 1 99 ? 9.911 8.401 5.841 1.00 75.38 99 ARG A N 1
ATOM 791 C CA . ARG A 1 99 ? 11.145 7.678 5.475 1.00 75.38 99 ARG A CA 1
ATOM 792 C C . ARG A 1 99 ? 11.308 6.322 6.168 1.00 75.38 99 ARG A C 1
ATOM 794 O O . ARG A 1 99 ? 12.210 5.567 5.812 1.00 75.38 99 ARG A O 1
ATOM 801 N N . SER A 1 100 ? 10.443 5.981 7.120 1.00 80.56 100 SER A N 1
ATOM 802 C CA . SER A 1 100 ? 10.456 4.682 7.801 1.00 80.56 100 SER A CA 1
ATOM 803 C C . SER A 1 100 ? 9.047 4.139 8.041 1.00 80.56 100 SER A C 1
ATOM 805 O O . SER A 1 100 ? 8.060 4.872 7.949 1.00 80.56 100 SER A O 1
ATOM 807 N N . ALA A 1 101 ? 8.946 2.846 8.356 1.00 82.50 101 ALA A N 1
ATOM 808 C CA . ALA A 1 101 ? 7.673 2.231 8.721 1.00 82.50 101 ALA A CA 1
ATOM 809 C C . ALA A 1 101 ? 7.112 2.822 10.027 1.00 82.50 101 ALA A C 1
ATOM 811 O O . ALA A 1 101 ? 5.900 2.956 10.160 1.00 82.50 101 ALA A O 1
ATOM 812 N N . GLU A 1 102 ? 7.975 3.225 10.964 1.00 84.31 102 GLU A N 1
ATOM 813 C CA . GLU A 1 102 ? 7.572 3.904 12.200 1.00 84.31 102 GLU A CA 1
ATOM 814 C C . GLU A 1 102 ? 6.962 5.278 11.912 1.00 84.31 102 GLU A C 1
ATOM 816 O O . GLU A 1 102 ? 5.889 5.581 12.420 1.00 84.31 102 GLU A O 1
ATOM 821 N N . GLN A 1 103 ? 7.584 6.077 11.040 1.00 84.94 103 GLN A N 1
ATOM 822 C CA . GLN A 1 103 ? 7.026 7.370 10.628 1.00 84.94 103 GLN A CA 1
ATOM 823 C C . GLN A 1 103 ? 5.695 7.200 9.881 1.00 84.94 103 GLN A C 1
ATOM 825 O O . GLN A 1 103 ? 4.780 8.006 10.050 1.00 84.94 103 GLN A O 1
ATOM 830 N N . LEU A 1 104 ? 5.556 6.127 9.089 1.00 85.75 104 LEU A N 1
ATOM 831 C CA . LEU A 1 104 ? 4.292 5.794 8.429 1.00 85.75 104 LEU A CA 1
ATOM 832 C C . LEU A 1 104 ? 3.221 5.455 9.466 1.00 85.75 104 LEU A C 1
ATOM 834 O O . LEU A 1 104 ? 2.074 5.874 9.338 1.00 85.75 104 LEU A O 1
ATOM 838 N N . ALA A 1 105 ? 3.608 4.725 10.512 1.00 87.00 105 ALA A N 1
ATOM 839 C CA . ALA A 1 105 ? 2.727 4.376 11.611 1.00 87.00 105 ALA A CA 1
ATOM 840 C C . ALA A 1 105 ? 2.272 5.594 12.408 1.00 87.00 105 ALA A C 1
ATOM 842 O O . ALA A 1 105 ? 1.086 5.711 12.690 1.00 87.00 105 ALA A O 1
ATOM 843 N N . GLU A 1 106 ? 3.183 6.510 12.727 1.00 87.25 106 GLU A N 1
ATOM 844 C CA . GLU A 1 106 ? 2.860 7.757 13.422 1.00 87.25 106 GLU A CA 1
ATOM 845 C C . GLU A 1 106 ? 1.915 8.641 12.604 1.00 87.25 106 GLU A C 1
ATOM 847 O O . GLU A 1 106 ? 1.021 9.261 13.174 1.00 87.25 106 GLU A O 1
ATOM 852 N N . HIS A 1 107 ? 2.070 8.667 11.276 1.00 86.75 107 HIS A N 1
ATOM 853 C CA . HIS A 1 107 ? 1.177 9.418 10.397 1.00 86.75 107 HIS A CA 1
ATOM 854 C C . HIS A 1 107 ? -0.226 8.800 10.328 1.00 86.75 107 HIS A C 1
ATOM 856 O O . HIS A 1 107 ? -1.224 9.500 10.474 1.00 86.75 107 HIS A O 1
ATOM 862 N N . LEU A 1 108 ? -0.312 7.483 10.116 1.00 86.00 108 LEU A N 1
ATOM 863 C CA . LEU A 1 108 ? -1.589 6.784 9.932 1.00 86.00 108 LEU A CA 1
ATOM 864 C C . LEU A 1 108 ? -2.321 6.531 11.263 1.00 86.00 108 LEU A C 1
ATOM 866 O O . LEU A 1 108 ? -3.546 6.433 11.297 1.00 86.00 108 LEU A O 1
ATOM 870 N N . TYR A 1 109 ? -1.584 6.440 12.369 1.00 86.31 109 TYR A N 1
ATOM 871 C CA . TYR A 1 109 ? -2.102 6.244 13.722 1.00 86.31 109 TYR A CA 1
ATOM 872 C C . TYR A 1 109 ? -1.377 7.177 14.700 1.00 86.31 109 TYR A C 1
ATOM 874 O O . TYR A 1 109 ? -0.570 6.714 15.517 1.00 86.31 109 TYR A O 1
ATOM 882 N N . PRO A 1 110 ? -1.659 8.491 14.656 1.00 79.94 110 PRO A N 1
ATOM 883 C CA . PRO A 1 110 ? -1.071 9.424 15.602 1.00 79.94 110 PRO A CA 1
ATOM 884 C C . PRO A 1 110 ? -1.466 9.018 17.023 1.00 79.94 110 PRO A C 1
ATOM 886 O O . PRO A 1 110 ? -2.636 8.746 17.312 1.00 79.94 110 PRO A O 1
ATOM 889 N N . ARG A 1 111 ? -0.480 8.946 17.924 1.00 75.25 111 ARG A N 1
ATOM 890 C CA . ARG A 1 111 ? -0.756 8.775 19.355 1.00 75.25 111 ARG A CA 1
ATOM 891 C C . ARG A 1 111 ? -1.511 10.020 19.829 1.00 75.25 111 ARG A C 1
ATOM 893 O O . ARG A 1 111 ? -1.013 11.127 19.640 1.00 75.25 111 ARG A O 1
ATOM 900 N N . ALA A 1 112 ? -2.713 9.811 20.365 1.00 58.03 112 ALA A N 1
ATOM 901 C CA . ALA A 1 112 ? -3.538 10.861 20.963 1.00 58.03 112 ALA A CA 1
ATOM 902 C C . ALA A 1 112 ? -2.879 11.466 22.210 1.00 58.03 112 ALA A C 1
ATOM 904 O O . ALA A 1 112 ? -2.147 10.722 22.907 1.00 58.03 112 ALA A O 1
#

Sequence (112 aa):
MPEPATFIAWERADMDAVRAVLSAHGPFERSGVYLQRNELVLETSWLGGEDFYGTAWRFGADDIPLFFKLARQGGLLITQDERILNCAFEPDEEWITVRSAEQLAEHLYPRA

pLDDT: mean 84.4, std 10.4, range [54.97, 96.12]

Radius of gyration: 13.02 Å; chains: 1; bounding box: 30×33×37 Å

Secondary structure (DSSP, 8-state):
-PPPEEEEESS---HHHHHHHHHHH-PPEEETTEEEETTEEEEES-TTSSS-EEEEEE--GGGHHHHHHHHHHHTEEEEETTEEEE-SS-TT-TT----SHHHHHHHHS---